Protein AF-A0AAF0UQX3-F1 (afdb_monomer_lite)

Radius of gyration: 45.37 Å; chains: 1; bounding box: 125×29×102 Å

InterPro domains:
  IPR020164 Cytochrome c oxidase assembly protein COX16 [PF14138] (19-105)

pLDDT: mean 70.06, std 11.04, range [41.03, 91.25]

Secondary structure (DSSP, 8-state):
----------GGGG-HIIIIIHHHHHHHHHHHHHHHHHHHHHHHHHHHHHHHHHHHHHHHHHHHHT--TTS-------HHHHHHHHHHHS-TT------PPPPPPP-

Foldseek 3Di:
DDDPPPCPPPVCPPDVCVVPVVVVVVCVVVVVVVVVVVVVVVVVVVVVVVVVVVVVVVVVVVVVVVPDPPPDDDDPDDPVNVVVVVVVVDPVPPPDPDPDDDPPDDD

Structure (mmCIF, N/CA/C/O backbone):
data_AF-A0AAF0UQX3-F1
#
_entry.id   AF-A0AAF0UQX3-F1
#
loop_
_atom_site.group_PDB
_atom_site.id
_atom_site.type_symbol
_atom_site.label_atom_id
_atom_site.label_alt_id
_atom_site.label_comp_id
_atom_site.label_asym_id
_atom_site.label_entity_id
_atom_site.label_seq_id
_atom_site.pdbx_PDB_ins_code
_atom_site.Cartn_x
_atom_site.Cartn_y
_atom_site.Cartn_z
_atom_site.occupancy
_atom_site.B_iso_or_equiv
_atom_site.auth_seq_id
_atom_site.auth_comp_id
_atom_site.auth_asym_id
_atom_site.auth_atom_id
_atom_site.pdbx_PDB_model_num
ATOM 1 N N . VAL A 1 1 ? 52.628 15.607 -19.357 1.00 41.03 1 VAL A N 1
ATOM 2 C CA . VAL A 1 1 ? 51.720 14.455 -19.147 1.00 41.03 1 VAL A CA 1
ATOM 3 C C . VAL A 1 1 ? 50.609 14.553 -20.181 1.00 41.03 1 VAL A C 1
ATOM 5 O O . VAL A 1 1 ? 49.746 15.410 -20.054 1.00 41.03 1 VAL A O 1
ATOM 8 N N . GLN A 1 2 ? 50.715 13.801 -21.279 1.00 41.81 2 GLN A N 1
ATOM 9 C CA . GLN A 1 2 ? 49.698 13.764 -22.334 1.00 41.81 2 GLN A CA 1
ATOM 10 C C . GLN A 1 2 ? 48.562 12.846 -21.872 1.00 41.81 2 GLN A C 1
ATOM 12 O O . GLN A 1 2 ? 48.760 11.642 -21.741 1.00 41.81 2 GLN A O 1
ATOM 17 N N . ASN A 1 3 ? 47.389 13.416 -21.596 1.00 49.44 3 ASN A N 1
ATOM 18 C CA . ASN A 1 3 ? 46.171 12.629 -21.428 1.00 49.44 3 ASN A CA 1
ATOM 19 C C . ASN A 1 3 ? 45.774 12.063 -22.799 1.00 49.44 3 ASN A C 1
ATOM 21 O O . ASN A 1 3 ? 45.638 12.853 -23.739 1.00 49.44 3 ASN A O 1
ATOM 25 N N . PRO A 1 4 ? 45.560 10.743 -22.950 1.00 52.88 4 PRO A N 1
ATOM 26 C CA . PRO A 1 4 ? 44.937 10.229 -24.154 1.00 52.88 4 PRO A CA 1
ATOM 27 C C . PRO A 1 4 ? 43.500 10.754 -24.158 1.00 52.88 4 PRO A C 1
ATOM 29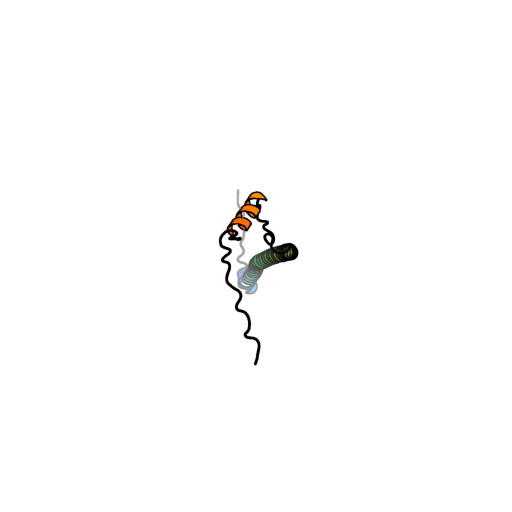 O O . PRO A 1 4 ? 42.675 10.331 -23.349 1.00 52.88 4 PRO A O 1
ATOM 32 N N . ALA A 1 5 ? 43.214 11.727 -25.025 1.00 54.25 5 ALA A N 1
ATOM 33 C CA . ALA A 1 5 ? 41.850 12.156 -25.291 1.00 54.25 5 ALA A CA 1
ATOM 34 C C . ALA A 1 5 ? 41.072 10.907 -25.709 1.00 54.25 5 ALA A C 1
ATOM 36 O O . ALA A 1 5 ? 41.339 10.321 -26.761 1.00 54.25 5 ALA A O 1
ATOM 37 N N . SER A 1 6 ? 40.189 10.447 -24.824 1.00 58.62 6 SER A N 1
ATOM 38 C CA . SER A 1 6 ? 39.408 9.241 -25.022 1.00 58.62 6 SER A CA 1
ATOM 39 C C . SER A 1 6 ? 38.659 9.382 -26.338 1.00 58.62 6 SER A C 1
ATOM 41 O O . SER A 1 6 ? 37.864 10.298 -26.553 1.0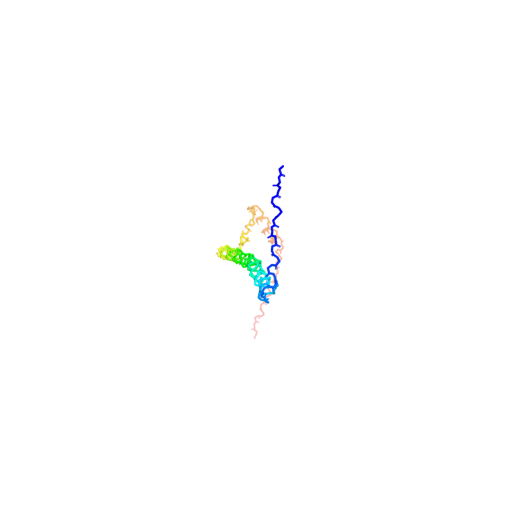0 58.62 6 SER A O 1
ATOM 43 N N . SER A 1 7 ? 38.973 8.488 -27.267 1.00 54.31 7 SER A N 1
ATOM 44 C CA . SER A 1 7 ? 38.306 8.382 -28.549 1.00 54.31 7 SER A CA 1
ATOM 45 C C . SER A 1 7 ? 36.888 7.879 -28.299 1.00 54.31 7 SER A C 1
ATOM 47 O O . SER A 1 7 ? 36.578 6.699 -28.461 1.00 54.31 7 SER A O 1
ATOM 49 N N . PHE A 1 8 ? 35.994 8.790 -27.905 1.00 58.31 8 PHE A N 1
ATOM 50 C CA . PHE A 1 8 ? 34.555 8.572 -27.966 1.00 58.31 8 PHE A CA 1
ATOM 51 C C . PHE A 1 8 ? 34.187 8.496 -29.448 1.00 58.31 8 PHE A C 1
ATOM 53 O O . PHE A 1 8 ? 33.747 9.450 -30.091 1.00 58.31 8 PHE A O 1
ATOM 60 N N . THR A 1 9 ? 34.480 7.341 -30.038 1.00 58.88 9 THR A N 1
ATOM 61 C CA . THR A 1 9 ? 34.083 7.012 -31.392 1.00 58.88 9 THR A CA 1
ATOM 62 C C . THR A 1 9 ? 32.570 7.136 -31.418 1.00 58.88 9 THR A C 1
ATOM 64 O O . THR A 1 9 ? 31.852 6.528 -30.627 1.00 58.88 9 THR A O 1
ATOM 67 N N . ARG A 1 10 ? 32.075 8.016 -32.290 1.00 62.81 10 ARG A N 1
ATOM 68 C CA . ARG A 1 10 ? 30.652 8.273 -32.510 1.00 62.81 10 ARG A CA 1
ATOM 69 C C . ARG A 1 10 ? 30.022 7.011 -33.117 1.00 62.81 10 ARG A C 1
ATOM 71 O O . ARG A 1 10 ? 29.733 6.963 -34.313 1.00 62.81 10 ARG A O 1
ATOM 78 N N . LEU A 1 11 ? 29.834 5.976 -32.295 1.00 59.84 11 LEU A N 1
ATOM 79 C CA . LEU A 1 11 ? 29.381 4.632 -32.670 1.00 59.84 11 LEU A CA 1
ATOM 80 C C . LEU A 1 11 ? 28.012 4.639 -33.351 1.00 59.84 11 LEU A C 1
ATOM 82 O O . LEU A 1 11 ? 27.661 3.706 -34.070 1.00 59.84 11 LEU A O 1
ATOM 86 N N . GLY A 1 12 ? 27.263 5.729 -33.183 1.00 61.78 12 GLY A N 1
ATOM 87 C CA . GLY A 1 12 ? 25.974 5.922 -33.813 1.00 61.78 12 GLY A CA 1
ATOM 88 C C . GLY A 1 12 ? 26.014 5.773 -35.333 1.00 61.78 12 GLY A C 1
ATOM 89 O O . GLY A 1 12 ? 25.068 5.249 -35.899 1.00 61.78 12 GLY A O 1
ATOM 90 N N . ARG A 1 13 ? 27.074 6.160 -36.059 1.00 67.00 13 ARG A N 1
ATOM 91 C CA . ARG A 1 13 ? 26.954 6.231 -37.530 1.00 67.00 13 ARG A CA 1
ATOM 92 C C . ARG A 1 13 ? 26.805 4.888 -38.267 1.00 67.00 13 ARG A C 1
ATOM 94 O O . ARG A 1 13 ? 26.247 4.920 -39.358 1.00 67.00 13 ARG A O 1
ATOM 101 N N . LYS A 1 14 ? 27.206 3.754 -37.677 1.00 69.94 14 LYS A N 1
ATOM 102 C CA . LYS A 1 14 ? 27.283 2.443 -38.359 1.00 69.94 14 LYS A CA 1
ATOM 103 C C . LYS A 1 14 ? 25.979 1.630 -38.416 1.00 69.94 14 LYS A C 1
ATOM 105 O O . LYS A 1 14 ? 25.849 0.803 -39.305 1.00 69.94 14 LYS A O 1
ATOM 110 N N . SER A 1 15 ? 25.029 1.826 -37.499 1.00 71.94 15 SER A N 1
ATOM 111 C CA . SER A 1 15 ? 23.776 1.049 -37.471 1.00 71.94 15 SER A CA 1
ATOM 112 C C . SER A 1 15 ? 22.685 1.776 -36.684 1.00 71.94 15 SER A C 1
ATOM 114 O O . SER A 1 15 ? 22.956 2.339 -35.620 1.00 71.94 15 SER A O 1
ATOM 116 N N . SER A 1 16 ? 21.443 1.738 -37.180 1.00 77.06 16 SER A N 1
ATOM 117 C CA . SER A 1 16 ? 20.265 2.304 -36.502 1.00 77.06 16 SER A CA 1
ATOM 118 C C . SER A 1 16 ? 20.051 1.713 -35.103 1.00 77.06 16 SER A C 1
ATOM 120 O O . SER A 1 16 ? 19.616 2.425 -34.197 1.00 77.06 16 SER A O 1
ATOM 122 N N . PHE A 1 17 ? 20.450 0.453 -34.886 1.00 81.75 17 PHE A N 1
ATOM 123 C CA . PHE A 1 17 ? 20.383 -0.201 -33.577 1.00 81.75 17 PHE A CA 1
ATOM 124 C C . PHE A 1 17 ? 21.324 0.445 -32.548 1.00 81.75 17 PHE A C 1
ATOM 126 O O . PHE A 1 17 ? 20.951 0.604 -31.392 1.00 81.75 17 PHE A O 1
ATOM 133 N N . MET A 1 18 ? 22.506 0.914 -32.956 1.00 81.25 18 MET A N 1
ATOM 134 C CA . MET A 1 18 ? 23.440 1.575 -32.032 1.00 81.25 18 MET A CA 1
ATOM 135 C C . MET A 1 18 ? 23.006 3.003 -31.672 1.00 81.25 18 MET A C 1
ATOM 137 O O . MET A 1 18 ? 23.345 3.487 -30.597 1.00 81.25 18 MET A O 1
ATOM 141 N N . ARG A 1 19 ? 22.265 3.692 -32.556 1.00 80.19 19 ARG A N 1
ATOM 142 C CA . ARG A 1 19 ? 21.761 5.057 -32.295 1.00 80.19 19 ARG A CA 1
ATOM 143 C C . ARG A 1 19 ? 20.542 5.073 -31.390 1.00 80.19 19 ARG A C 1
ATOM 145 O O . ARG A 1 19 ? 20.436 5.959 -30.554 1.00 80.19 19 ARG A O 1
ATOM 152 N N . TYR A 1 20 ? 19.619 4.144 -31.616 1.00 84.06 20 TYR A N 1
ATOM 153 C CA . TYR A 1 20 ? 18.294 4.188 -30.999 1.00 84.06 20 TYR A CA 1
ATOM 154 C C . TYR A 1 20 ? 17.990 2.937 -30.181 1.00 84.06 20 TYR A C 1
ATOM 156 O O . TYR A 1 20 ? 17.375 3.047 -29.129 1.00 84.06 20 TYR A O 1
ATOM 164 N N . GLY A 1 21 ? 18.469 1.767 -30.610 1.00 87.25 21 GLY A N 1
AT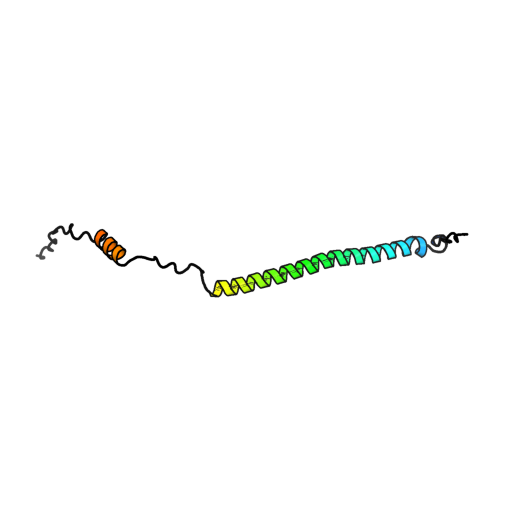OM 165 C CA . GLY A 1 21 ? 18.255 0.500 -29.910 1.00 87.25 21 GLY A CA 1
ATOM 166 C C . GLY A 1 21 ? 19.000 0.435 -28.581 1.00 87.25 21 GLY A C 1
ATOM 167 O O . GLY A 1 21 ? 18.381 0.226 -27.548 1.00 87.25 21 GLY A O 1
ATOM 168 N N . LEU A 1 22 ? 20.309 0.680 -28.577 1.00 87.50 22 LEU A N 1
ATOM 169 C CA . LEU A 1 22 ? 21.127 0.599 -27.362 1.00 87.50 22 LEU A CA 1
ATOM 170 C C . LEU A 1 22 ? 20.697 1.598 -26.274 1.00 87.50 22 LEU A C 1
ATOM 172 O O . LEU A 1 22 ? 20.518 1.168 -25.133 1.00 87.50 22 LEU A O 1
ATOM 176 N N . PRO A 1 23 ? 20.438 2.884 -26.595 1.00 87.56 23 PRO A N 1
ATOM 177 C CA . PRO A 1 23 ? 19.874 3.815 -25.624 1.00 87.56 23 PRO A CA 1
ATOM 178 C C . PRO A 1 23 ? 18.492 3.382 -25.124 1.00 87.56 23 PRO A C 1
ATOM 180 O O . PRO A 1 23 ? 18.282 3.370 -23.915 1.00 87.56 23 PRO A O 1
ATOM 183 N N . MET A 1 24 ? 17.583 2.939 -26.003 1.00 90.44 24 MET A N 1
ATOM 184 C CA . MET A 1 24 ? 16.255 2.468 -25.579 1.00 90.44 24 MET A CA 1
ATOM 185 C C . MET A 1 24 ? 16.319 1.230 -24.686 1.00 90.44 24 MET A C 1
ATOM 187 O O . MET A 1 24 ? 15.650 1.188 -23.657 1.00 90.44 24 MET A O 1
ATOM 191 N N . ILE A 1 25 ? 17.138 0.238 -25.035 1.00 89.25 25 ILE A N 1
ATOM 192 C CA . ILE A 1 25 ? 17.308 -0.987 -24.247 1.00 89.25 25 ILE A CA 1
ATOM 193 C C . ILE A 1 25 ? 17.929 -0.643 -22.893 1.00 89.25 25 ILE A C 1
ATOM 195 O O . ILE A 1 25 ? 17.433 -1.102 -21.869 1.00 89.25 25 ILE A O 1
ATOM 199 N N . SER A 1 26 ? 18.954 0.217 -22.864 1.00 90.94 26 SER A N 1
ATOM 200 C CA . SER A 1 26 ? 19.565 0.657 -21.605 1.00 90.94 26 SER A CA 1
ATOM 201 C C . SER A 1 26 ? 18.568 1.386 -20.699 1.00 90.94 26 SER A C 1
ATOM 203 O O . SER A 1 26 ? 18.476 1.054 -19.520 1.00 90.94 26 SER A O 1
ATOM 205 N N . LEU A 1 27 ? 17.764 2.302 -21.254 1.00 90.25 27 LEU A N 1
ATOM 206 C CA . LEU A 1 27 ? 16.736 3.039 -20.521 1.00 90.25 27 LEU A CA 1
ATOM 207 C C . LEU A 1 27 ? 15.636 2.105 -20.005 1.00 90.25 27 LEU A C 1
ATOM 209 O O . LEU A 1 27 ? 15.180 2.259 -18.878 1.00 90.25 27 LEU A O 1
ATOM 213 N N . THR A 1 28 ? 15.242 1.116 -20.807 1.00 90.31 28 THR A N 1
ATOM 214 C CA . THR A 1 28 ? 14.213 0.136 -20.441 1.00 90.31 28 THR A CA 1
ATOM 215 C C . THR A 1 28 ? 14.697 -0.782 -19.324 1.00 90.31 28 THR A C 1
ATOM 217 O O . THR A 1 28 ? 13.982 -0.982 -18.348 1.00 90.31 28 THR A O 1
ATOM 220 N N . VAL A 1 29 ? 15.921 -1.310 -19.416 1.00 91.25 29 VAL A N 1
ATOM 221 C CA . VAL A 1 29 ? 16.477 -2.200 -18.388 1.00 91.25 29 VAL A CA 1
ATOM 222 C C . VAL A 1 29 ? 16.692 -1.439 -17.076 1.00 91.25 29 VAL A C 1
ATOM 224 O O . VAL A 1 29 ? 16.179 -1.872 -16.046 1.00 91.25 29 VAL A O 1
ATOM 227 N N . LEU A 1 30 ? 17.343 -0.269 -17.099 1.00 89.69 30 LEU A N 1
ATOM 228 C CA . LEU A 1 30 ? 17.521 0.572 -15.903 1.00 89.69 30 LEU A CA 1
ATOM 229 C C . LEU A 1 30 ? 16.186 1.046 -15.321 1.00 89.69 30 LEU A C 1
ATOM 231 O O . LEU A 1 30 ? 15.992 0.989 -14.108 1.00 89.69 30 LEU A O 1
ATOM 235 N N . GLY A 1 31 ? 15.253 1.462 -16.179 1.00 88.25 31 GLY A N 1
ATOM 236 C CA . GLY A 1 31 ? 13.908 1.859 -15.779 1.00 88.25 31 GLY A CA 1
ATOM 237 C C . GLY A 1 31 ? 13.145 0.714 -15.115 1.00 88.25 31 GLY A C 1
ATOM 238 O O . GLY A 1 31 ? 12.573 0.906 -14.049 1.00 88.25 31 GLY A O 1
ATOM 239 N N . SER A 1 32 ? 13.191 -0.495 -15.683 1.00 85.69 32 SER A N 1
ATOM 240 C CA . SER A 1 32 ? 12.526 -1.677 -15.119 1.00 85.69 32 SER A CA 1
ATOM 241 C C . SER A 1 32 ? 13.130 -2.121 -13.785 1.00 85.69 32 SER A C 1
ATOM 243 O O . SER A 1 32 ? 12.381 -2.469 -12.879 1.00 85.69 32 SER A O 1
ATOM 245 N N . ILE A 1 33 ? 14.454 -2.039 -13.614 1.00 86.88 33 ILE A N 1
ATOM 246 C CA . ILE A 1 33 ? 15.121 -2.355 -12.342 1.00 86.88 33 ILE A CA 1
ATOM 247 C C . ILE A 1 33 ? 14.773 -1.303 -11.281 1.00 86.88 33 ILE A C 1
ATOM 249 O O . ILE A 1 33 ? 14.447 -1.664 -10.152 1.00 86.88 33 ILE A O 1
ATOM 253 N N . GLY A 1 34 ? 14.779 -0.015 -11.639 1.00 81.25 34 GLY A N 1
ATOM 254 C CA . GLY A 1 34 ? 14.382 1.068 -10.735 1.00 81.25 34 GLY A CA 1
ATOM 255 C C . GLY A 1 34 ? 12.917 0.965 -10.302 1.00 81.25 34 GLY A C 1
ATOM 256 O O . GLY A 1 34 ? 12.609 1.063 -9.116 1.00 81.25 34 GLY A O 1
ATOM 257 N N . LEU A 1 35 ? 12.013 0.681 -11.243 1.00 80.56 35 LEU A N 1
ATOM 258 C CA . LEU A 1 35 ? 10.598 0.439 -10.951 1.00 80.56 35 LEU A CA 1
ATOM 259 C C . LEU A 1 35 ? 10.388 -0.847 -10.146 1.00 80.56 35 LEU A C 1
ATOM 261 O O . LEU A 1 35 ? 9.562 -0.861 -9.239 1.00 80.56 35 LEU A O 1
ATOM 265 N N . SER A 1 36 ? 11.151 -1.907 -10.421 1.00 74.88 36 SER A N 1
ATOM 266 C CA . SER A 1 36 ? 11.106 -3.151 -9.649 1.00 74.88 36 SER A CA 1
ATOM 267 C C . SER A 1 36 ? 11.521 -2.926 -8.199 1.00 74.88 36 SER A C 1
ATOM 269 O O . SER A 1 36 ? 10.897 -3.498 -7.316 1.00 74.88 36 SER A O 1
ATOM 271 N N . GLN A 1 37 ? 12.525 -2.085 -7.930 1.00 72.19 37 GLN A N 1
ATOM 272 C CA . GLN A 1 37 ? 12.916 -1.749 -6.558 1.00 72.19 37 GLN A CA 1
ATOM 273 C C . GLN A 1 37 ? 11.871 -0.880 -5.847 1.00 72.19 37 GLN A C 1
ATOM 275 O O . GLN A 1 37 ? 11.618 -1.087 -4.665 1.00 72.19 37 GLN A O 1
ATOM 280 N N . LEU A 1 38 ? 11.205 0.039 -6.555 1.00 73.38 38 LEU A N 1
ATOM 281 C CA . LEU A 1 38 ? 10.100 0.823 -5.987 1.00 73.38 38 LEU A CA 1
ATOM 282 C C . LEU A 1 38 ? 8.873 -0.049 -5.677 1.00 73.38 38 LEU A C 1
ATOM 284 O O . LEU A 1 38 ? 8.279 0.064 -4.605 1.00 73.38 38 LEU A O 1
ATOM 288 N N . LEU A 1 39 ? 8.526 -0.965 -6.583 1.00 65.19 39 LEU A N 1
ATOM 289 C CA . LEU A 1 39 ? 7.460 -1.943 -6.366 1.00 65.19 39 LEU A CA 1
ATOM 290 C C . LEU A 1 39 ? 7.832 -2.943 -5.267 1.00 65.19 39 LEU A C 1
ATOM 292 O O . LEU A 1 39 ? 6.979 -3.301 -4.457 1.00 65.19 39 LEU A O 1
ATOM 296 N N . GLN A 1 40 ? 9.096 -3.351 -5.174 1.00 64.19 40 GLN A N 1
ATOM 297 C CA . GLN A 1 40 ? 9.569 -4.214 -4.097 1.00 64.19 40 GLN A CA 1
ATOM 298 C C . GLN A 1 40 ? 9.559 -3.499 -2.744 1.00 64.19 40 GLN A C 1
ATOM 300 O O . GLN A 1 40 ? 9.080 -4.083 -1.783 1.00 64.19 40 GLN A O 1
ATOM 305 N N . GLY A 1 41 ? 9.924 -2.215 -2.679 1.00 59.59 41 GLY A N 1
ATOM 306 C CA . GLY A 1 41 ? 9.747 -1.400 -1.476 1.00 59.59 41 GLY A CA 1
ATOM 307 C C . GLY A 1 41 ? 8.287 -1.362 -1.015 1.00 59.59 41 GLY A C 1
ATOM 308 O O . GLY A 1 41 ? 8.012 -1.549 0.165 1.00 59.59 41 GLY A O 1
ATOM 309 N N . SER A 1 42 ? 7.329 -1.230 -1.941 1.00 57.66 42 SER A N 1
ATOM 310 C CA . SER A 1 42 ? 5.901 -1.312 -1.593 1.00 57.66 42 SER A CA 1
ATOM 311 C C . SER A 1 42 ? 5.457 -2.713 -1.141 1.00 57.66 42 SER A C 1
ATOM 313 O O . SER A 1 42 ? 4.629 -2.830 -0.240 1.00 57.66 42 SER A O 1
ATOM 315 N N . LYS A 1 43 ? 6.032 -3.778 -1.714 1.00 56.72 43 LYS A N 1
ATOM 316 C CA . LYS A 1 43 ? 5.721 -5.174 -1.375 1.00 56.72 43 LYS A CA 1
ATOM 317 C C . LYS A 1 43 ? 6.318 -5.595 -0.028 1.00 56.72 43 LYS A C 1
ATOM 319 O O . LYS A 1 43 ? 5.655 -6.295 0.732 1.00 56.72 43 LYS A O 1
ATOM 324 N N . ASP A 1 44 ? 7.527 -5.139 0.281 1.00 56.66 44 ASP A N 1
ATOM 325 C CA . ASP A 1 44 ? 8.199 -5.393 1.556 1.00 56.66 44 ASP A CA 1
ATOM 326 C C . ASP A 1 44 ? 7.529 -4.598 2.692 1.00 56.66 44 ASP A C 1
ATOM 328 O O . ASP A 1 44 ? 7.321 -5.142 3.774 1.00 56.66 44 ASP A O 1
ATOM 332 N N . ILE A 1 45 ? 7.073 -3.361 2.435 1.00 57.72 45 ILE A N 1
ATOM 333 C CA . ILE A 1 45 ? 6.272 -2.571 3.392 1.00 57.72 45 ILE A CA 1
ATOM 334 C C . ILE A 1 45 ? 4.894 -3.204 3.633 1.00 57.72 45 ILE A C 1
ATOM 336 O O . ILE A 1 45 ? 4.438 -3.257 4.774 1.00 57.72 45 ILE A O 1
ATOM 340 N N . ALA A 1 46 ? 4.232 -3.706 2.585 1.00 60.12 46 ALA A N 1
ATOM 341 C CA . ALA A 1 46 ? 2.951 -4.397 2.727 1.00 60.12 46 ALA A CA 1
ATOM 342 C C . ALA A 1 46 ? 3.087 -5.674 3.571 1.00 60.12 46 ALA A C 1
ATOM 344 O O . ALA A 1 46 ? 2.283 -5.897 4.467 1.00 60.12 46 ALA A O 1
ATOM 345 N N . LYS A 1 47 ? 4.153 -6.455 3.357 1.00 62.44 47 LYS A N 1
ATOM 346 C CA . LYS A 1 47 ? 4.418 -7.669 4.135 1.00 62.44 47 LYS A CA 1
ATOM 347 C C . LYS A 1 47 ? 4.676 -7.378 5.619 1.00 62.44 47 LYS A C 1
ATOM 349 O O . LYS A 1 47 ? 4.104 -8.042 6.470 1.00 62.44 47 LYS A O 1
ATOM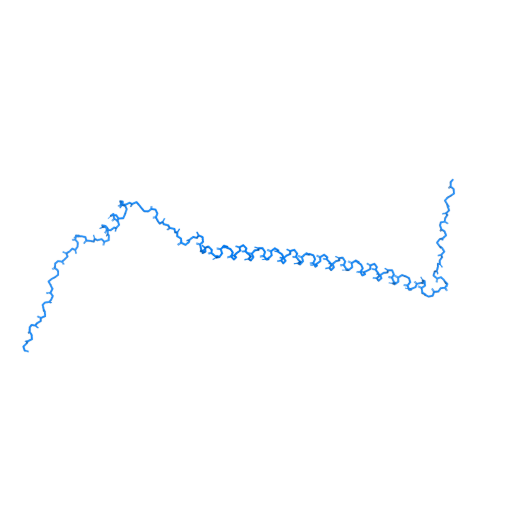 354 N N . VAL A 1 48 ? 5.485 -6.360 5.931 1.00 62.00 48 VAL A N 1
ATOM 355 C CA . VAL A 1 48 ? 5.759 -5.964 7.327 1.00 62.00 48 VAL A CA 1
ATOM 356 C C . VAL A 1 48 ? 4.487 -5.481 8.030 1.00 62.00 48 VAL A C 1
ATOM 358 O O . VAL A 1 48 ? 4.277 -5.779 9.203 1.00 62.00 48 VAL A O 1
ATOM 361 N N . LYS A 1 49 ? 3.613 -4.765 7.312 1.00 60.44 49 LYS A N 1
ATOM 362 C CA . LYS A 1 49 ? 2.314 -4.329 7.836 1.00 60.44 49 LYS A CA 1
ATOM 363 C C . LYS A 1 49 ? 1.377 -5.514 8.106 1.00 60.44 49 LYS A C 1
ATOM 365 O O . LYS A 1 49 ? 0.736 -5.530 9.152 1.00 60.44 49 LYS A O 1
ATOM 370 N N . ASP A 1 50 ? 1.321 -6.492 7.205 1.00 70.81 50 ASP A N 1
ATOM 371 C CA . ASP A 1 50 ? 0.502 -7.700 7.371 1.00 70.81 50 ASP A CA 1
ATOM 372 C C . ASP A 1 50 ? 0.977 -8.557 8.559 1.00 70.81 50 ASP A C 1
ATOM 374 O O . ASP A 1 50 ? 0.153 -9.007 9.356 1.00 70.81 50 ASP A O 1
ATOM 378 N N . ASP A 1 51 ? 2.295 -8.722 8.733 1.00 74.38 51 ASP A N 1
ATOM 379 C CA . ASP A 1 51 ? 2.879 -9.445 9.872 1.00 74.38 51 ASP A CA 1
ATOM 380 C C . ASP A 1 51 ? 2.536 -8.740 11.205 1.00 74.38 51 ASP A C 1
ATOM 382 O O . ASP A 1 51 ? 2.109 -9.377 12.170 1.00 74.38 51 ASP A O 1
ATOM 386 N N . GLN A 1 52 ? 2.615 -7.406 11.241 1.00 71.44 52 GLN A N 1
ATOM 387 C CA . GLN A 1 52 ? 2.255 -6.607 12.416 1.00 71.44 52 GLN A CA 1
ATOM 388 C C . GLN A 1 52 ? 0.750 -6.672 12.736 1.00 71.44 52 GLN A C 1
ATOM 390 O O . GLN A 1 52 ? 0.356 -6.742 13.903 1.00 71.44 52 GLN A O 1
ATOM 395 N N . GLU A 1 53 ? -0.117 -6.659 11.721 1.00 71.50 53 GLU A N 1
ATOM 396 C CA . GLU A 1 53 ? -1.561 -6.832 11.914 1.00 71.50 53 GLU A CA 1
ATOM 397 C C . GLU A 1 53 ? -1.897 -8.240 12.427 1.00 71.50 53 GLU A C 1
ATOM 399 O O . GLU A 1 53 ? -2.763 -8.383 13.296 1.00 71.50 53 GLU A O 1
ATOM 404 N N . TRP A 1 54 ? -1.178 -9.269 11.970 1.00 68.62 54 TRP A N 1
ATOM 405 C CA . TRP A 1 54 ? -1.325 -10.641 12.457 1.00 68.62 54 TRP A CA 1
ATOM 406 C C . TRP A 1 54 ? -0.966 -10.772 13.944 1.00 68.62 54 TRP A C 1
ATOM 408 O O . TRP A 1 54 ? -1.736 -11.350 14.718 1.00 68.62 54 TRP A O 1
ATOM 418 N N . GLU A 1 55 ? 0.137 -10.154 14.374 1.00 73.38 55 GLU A N 1
ATOM 419 C CA . GLU A 1 55 ? 0.551 -10.112 15.784 1.00 73.38 55 GLU A CA 1
ATOM 420 C C . GLU A 1 55 ? -0.482 -9.395 16.673 1.00 73.38 55 GLU A C 1
ATOM 422 O O . GLU A 1 55 ? -0.802 -9.842 17.780 1.00 73.38 55 GLU A O 1
ATOM 427 N N . ILE A 1 56 ? -1.078 -8.304 16.184 1.00 72.19 56 ILE A N 1
ATOM 428 C CA . ILE A 1 56 ? -2.131 -7.576 16.909 1.00 72.19 56 ILE A CA 1
ATOM 429 C C . ILE A 1 56 ? -3.405 -8.424 17.024 1.00 72.19 56 ILE A C 1
ATOM 431 O O . ILE A 1 56 ? -4.081 -8.399 18.053 1.00 72.19 56 ILE A O 1
ATOM 435 N N . ILE A 1 57 ? -3.750 -9.202 15.998 1.00 69.81 57 ILE A N 1
ATOM 436 C CA . ILE A 1 57 ? -4.915 -10.092 16.032 1.00 69.81 57 ILE A CA 1
ATOM 437 C C . ILE A 1 57 ? -4.687 -11.245 17.009 1.00 69.81 57 ILE A C 1
ATOM 439 O O . ILE A 1 57 ? -5.594 -11.574 17.776 1.00 69.81 57 ILE A O 1
ATOM 443 N N . GLU A 1 58 ? -3.496 -11.841 17.027 1.00 69.81 58 GLU A N 1
ATOM 444 C CA . GLU A 1 58 ? -3.156 -12.924 17.949 1.00 69.81 58 GLU A CA 1
ATOM 445 C C . GLU A 1 58 ? -3.155 -12.445 19.405 1.00 69.81 58 GLU A C 1
ATOM 447 O O . GLU A 1 58 ? -3.817 -13.044 20.258 1.00 69.81 58 GLU A O 1
ATOM 452 N N . THR A 1 59 ? -2.514 -11.307 19.681 1.00 73.12 59 THR A N 1
ATOM 453 C CA . THR A 1 59 ? -2.508 -10.686 21.014 1.00 73.12 59 THR A CA 1
ATOM 454 C C . THR A 1 59 ? -3.906 -10.256 21.444 1.00 73.12 59 THR A C 1
ATOM 456 O O . THR A 1 59 ? -4.320 -10.543 22.565 1.00 73.12 59 THR A O 1
ATOM 459 N N . ARG A 1 60 ? -4.704 -9.653 20.555 1.00 69.19 60 ARG A N 1
ATOM 460 C CA . ARG A 1 60 ? -6.099 -9.291 20.844 1.00 69.19 60 ARG A CA 1
ATOM 461 C C . ARG A 1 60 ? -6.978 -10.518 21.063 1.00 69.19 60 ARG A C 1
ATOM 463 O O . ARG A 1 60 ? -7.850 -10.476 21.925 1.00 69.19 60 ARG A O 1
ATOM 470 N N . LYS A 1 61 ? -6.760 -11.615 20.334 1.00 67.38 61 LYS A N 1
ATOM 471 C CA . LYS A 1 61 ? -7.457 -12.895 20.541 1.00 67.38 61 LYS A CA 1
ATOM 472 C C . LYS A 1 61 ? -7.067 -13.525 21.878 1.00 67.38 61 LYS A C 1
ATOM 474 O O . LYS A 1 61 ? -7.945 -14.037 22.570 1.00 67.38 61 LYS A O 1
ATOM 479 N N . ALA A 1 62 ? -5.795 -13.440 22.267 1.00 63.16 62 ALA A N 1
ATOM 480 C CA . ALA A 1 62 ? -5.319 -13.871 23.578 1.00 63.16 62 ALA A CA 1
ATOM 481 C C . ALA A 1 62 ? -5.950 -13.029 24.698 1.00 63.16 62 ALA A C 1
ATOM 483 O O . ALA A 1 62 ? -6.548 -13.594 25.607 1.00 63.16 62 ALA A O 1
ATOM 484 N N . LEU A 1 63 ? -5.929 -11.698 24.581 1.00 62.28 63 LEU A N 1
ATOM 485 C CA . LEU A 1 63 ? -6.551 -10.771 25.534 1.00 62.28 63 LEU A CA 1
ATOM 486 C C . LEU A 1 63 ? -8.077 -10.940 25.601 1.00 62.28 63 LEU A C 1
ATOM 488 O O . LEU A 1 63 ? -8.653 -10.935 26.683 1.00 62.28 63 LEU A O 1
ATOM 492 N N . SER A 1 64 ? -8.740 -11.169 24.464 1.00 61.09 64 SER A N 1
ATOM 493 C CA . SER A 1 64 ? -10.185 -11.419 24.402 1.00 61.09 64 SER A CA 1
ATOM 494 C C . SER A 1 64 ? -10.582 -12.727 25.085 1.00 61.09 64 SER A C 1
ATOM 496 O O . SER A 1 64 ? -11.712 -12.836 25.558 1.00 61.09 64 SER A O 1
ATOM 498 N N . ARG A 1 65 ? -9.684 -13.719 25.147 1.00 64.81 65 ARG A N 1
ATOM 499 C CA . ARG A 1 65 ? -9.930 -14.993 25.838 1.00 64.81 65 ARG A CA 1
ATOM 500 C C . ARG A 1 65 ? -9.914 -14.850 27.363 1.00 64.81 65 ARG A C 1
ATOM 502 O O . ARG A 1 65 ? -10.472 -15.703 28.042 1.00 64.81 65 ARG A O 1
ATOM 509 N N . PHE A 1 66 ? -9.334 -13.766 27.882 1.00 63.34 66 PHE A N 1
ATOM 510 C CA . PHE A 1 66 ? -9.318 -13.427 29.307 1.00 63.34 66 PHE A CA 1
ATOM 511 C C . PHE A 1 66 ? -10.511 -12.565 29.759 1.00 63.34 66 PHE A C 1
ATOM 513 O O . PHE A 1 66 ? -10.601 -12.228 30.936 1.00 63.34 66 PHE A O 1
ATOM 520 N N . GLY A 1 67 ? -11.465 -12.259 28.871 1.00 63.22 67 GLY A N 1
ATOM 521 C CA . GLY A 1 67 ? -12.614 -11.416 29.211 1.00 63.22 67 GLY A CA 1
ATOM 522 C C . GLY A 1 67 ? -12.220 -9.961 29.520 1.00 63.22 67 GLY A C 1
ATOM 523 O O . GLY A 1 67 ? -11.045 -9.597 29.448 1.00 63.22 67 GLY A O 1
ATOM 524 N N . PRO A 1 68 ? -13.191 -9.077 29.815 1.00 63.12 68 PRO A N 1
ATOM 525 C CA . PRO A 1 68 ? -12.907 -7.679 30.117 1.00 63.12 68 PRO A CA 1
ATOM 526 C C . PRO A 1 68 ? -11.967 -7.586 31.323 1.00 63.12 68 PRO A C 1
ATOM 528 O O . PRO A 1 68 ? -12.317 -8.037 32.412 1.00 63.12 68 PRO A O 1
ATOM 531 N N . ILE A 1 69 ? -10.809 -6.942 31.144 1.00 57.53 69 ILE A N 1
ATOM 532 C CA . ILE A 1 69 ? -9.778 -6.756 32.188 1.00 57.53 69 ILE A CA 1
ATOM 533 C C . ILE A 1 69 ? -10.354 -6.058 33.443 1.00 57.53 69 ILE A C 1
ATOM 535 O O . ILE A 1 69 ? -9.813 -6.193 34.533 1.00 57.53 69 ILE A O 1
ATOM 539 N N . ASN A 1 70 ? -11.510 -5.395 33.308 1.00 58.38 70 ASN A N 1
ATOM 540 C CA . ASN A 1 70 ? -12.213 -4.677 34.372 1.00 58.38 70 ASN A CA 1
ATOM 541 C C . ASN A 1 70 ? -13.598 -5.270 34.721 1.00 58.38 70 ASN A C 1
ATOM 543 O O . ASN A 1 70 ? -14.468 -4.537 35.184 1.00 58.38 70 ASN A O 1
ATOM 547 N N . ALA A 1 71 ? -13.858 -6.560 34.473 1.00 61.47 71 ALA A N 1
ATOM 548 C CA . ALA A 1 71 ? -15.172 -7.163 34.756 1.00 61.47 71 ALA A CA 1
ATOM 549 C C . ALA A 1 71 ? -15.494 -7.276 36.259 1.00 61.47 71 ALA A C 1
ATOM 551 O O . ALA A 1 71 ? -16.662 -7.369 36.632 1.00 61.47 71 ALA A O 1
ATOM 552 N N . TYR A 1 72 ? -14.477 -7.259 37.123 1.00 54.28 72 TYR A N 1
ATOM 553 C CA . TYR A 1 72 ? -14.649 -7.358 38.566 1.00 54.28 72 TYR A CA 1
ATOM 554 C C . TYR A 1 72 ? -13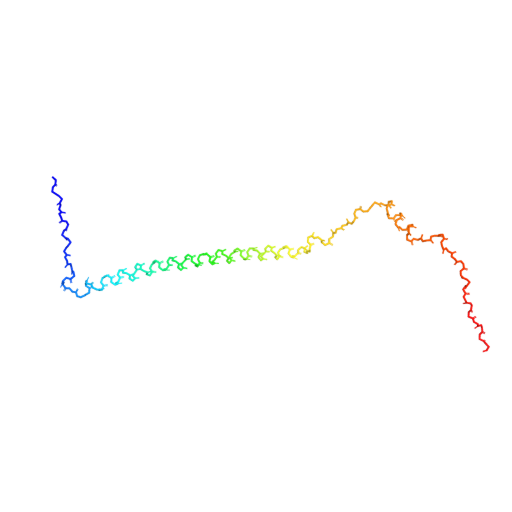.914 -6.216 39.262 1.00 54.28 72 TYR A C 1
ATOM 556 O O . TYR A 1 72 ? -12.692 -6.231 39.392 1.00 54.28 72 TYR A O 1
ATOM 564 N N . ASN A 1 73 ? -14.680 -5.219 39.700 1.00 66.06 73 ASN A N 1
ATOM 565 C CA . ASN A 1 73 ? -14.195 -4.140 40.548 1.00 66.06 73 ASN A CA 1
ATOM 566 C C . ASN A 1 73 ? -14.896 -4.266 41.910 1.00 66.06 73 ASN A C 1
ATOM 568 O O . ASN A 1 73 ? -15.990 -3.719 42.079 1.00 66.06 73 ASN A O 1
ATOM 572 N N . PRO A 1 74 ? -14.348 -5.057 42.851 1.00 66.69 74 PRO A N 1
ATOM 573 C CA . PRO A 1 74 ? -14.961 -5.212 44.160 1.00 66.69 74 PRO A CA 1
ATOM 574 C C . PRO A 1 74 ? -14.940 -3.856 44.861 1.00 66.69 74 PRO A C 1
ATOM 576 O O . PRO A 1 74 ? -13.873 -3.268 45.061 1.00 66.69 74 PRO A O 1
ATOM 579 N N . GLN A 1 75 ? -16.116 -3.343 45.224 1.00 70.62 75 GLN A N 1
ATOM 580 C CA . GLN A 1 75 ? -16.186 -2.181 46.100 1.00 70.62 75 GLN A CA 1
ATOM 581 C C . GLN A 1 75 ? -15.516 -2.574 47.420 1.00 70.62 75 GLN A C 1
ATOM 583 O O . GLN A 1 75 ? -15.916 -3.543 48.062 1.00 70.62 75 GLN A O 1
ATOM 588 N N . LYS A 1 76 ? -14.448 -1.864 47.793 1.00 67.88 76 LYS A N 1
ATOM 589 C CA . LYS A 1 76 ? -13.752 -2.044 49.072 1.00 67.88 76 LYS A CA 1
ATOM 590 C C . LYS A 1 76 ? -14.610 -1.429 50.181 1.00 67.88 76 LYS A C 1
ATOM 592 O O . LYS A 1 76 ? -14.270 -0.368 50.684 1.00 67.88 76 LYS A O 1
ATOM 597 N N . MET A 1 77 ? -15.746 -2.044 50.486 1.00 64.06 77 MET A N 1
ATOM 598 C CA . MET A 1 77 ? -16.651 -1.569 51.531 1.00 64.06 77 MET A CA 1
ATOM 599 C C . MET A 1 77 ? -16.255 -2.210 52.858 1.00 64.06 77 MET A C 1
ATOM 601 O O . MET A 1 77 ? -15.959 -3.405 52.918 1.00 64.06 77 MET A O 1
ATOM 605 N N . ASN A 1 78 ? -16.193 -1.405 53.913 1.00 78.06 78 ASN A N 1
ATOM 606 C CA . ASN A 1 78 ? -15.871 -1.876 55.255 1.00 78.06 78 ASN A CA 1
ATOM 607 C C . ASN A 1 78 ? -17.158 -2.377 55.940 1.00 78.06 78 ASN A C 1
ATOM 609 O O . ASN A 1 78 ? -18.230 -1.821 55.707 1.00 78.06 78 ASN A O 1
ATOM 613 N N . LEU A 1 79 ? -17.074 -3.398 56.798 1.00 75.12 79 LEU A N 1
ATOM 614 C CA . LEU A 1 79 ? -18.247 -4.027 57.445 1.00 75.12 79 LEU A CA 1
ATOM 615 C C . LEU A 1 79 ? -19.163 -3.013 58.161 1.00 75.12 79 LEU A C 1
ATOM 617 O O . LEU A 1 79 ? -20.383 -3.156 58.170 1.00 75.12 79 LEU A O 1
ATOM 621 N N . GLU A 1 80 ? -18.578 -1.960 58.729 1.00 77.56 80 GLU A N 1
ATOM 622 C CA . GLU A 1 80 ? -19.301 -0.883 59.414 1.00 77.56 80 GLU A CA 1
ATOM 623 C C . GLU A 1 80 ? -20.167 -0.039 58.463 1.00 77.56 80 GLU A C 1
ATOM 625 O O . GLU A 1 80 ? -21.257 0.401 58.834 1.00 77.56 80 GLU A O 1
ATOM 630 N N . GLU A 1 81 ? -19.717 0.162 57.222 1.00 78.94 81 GLU A N 1
ATOM 631 C CA . GLU A 1 81 ? -20.455 0.923 56.211 1.00 78.94 81 GLU A CA 1
ATOM 632 C C . GLU A 1 81 ? -21.665 0.139 55.693 1.00 78.94 81 GLU A C 1
ATOM 634 O O . GLU A 1 81 ? -22.713 0.738 55.451 1.00 78.94 81 GLU A O 1
ATOM 639 N N . GLU A 1 82 ? -21.573 -1.193 55.593 1.00 75.31 82 GLU A N 1
ATOM 640 C CA . GLU A 1 82 ? -22.718 -2.046 55.244 1.00 75.31 82 GLU A CA 1
ATOM 641 C C . GLU A 1 82 ? -23.791 -2.033 56.331 1.00 75.31 82 GLU A C 1
ATOM 643 O O . GLU A 1 82 ? -24.972 -1.866 56.025 1.00 75.31 82 GLU A O 1
ATOM 648 N N . VAL A 1 83 ? -23.398 -2.155 57.604 1.00 80.25 83 VAL A N 1
ATOM 649 C CA . VAL A 1 83 ? -24.346 -2.102 58.727 1.00 80.25 83 VAL A CA 1
ATOM 650 C C . VAL A 1 83 ? -25.062 -0.756 58.750 1.00 80.25 83 VAL A C 1
ATOM 652 O O . VAL A 1 83 ? -26.285 -0.714 58.881 1.00 80.25 83 VAL A O 1
ATOM 655 N N . LYS A 1 84 ? -24.329 0.341 58.535 1.00 82.19 84 LYS A N 1
ATOM 656 C CA . LYS A 1 84 ? -24.909 1.684 58.476 1.00 82.19 84 LYS A CA 1
ATOM 657 C C . LYS A 1 84 ? -25.839 1.869 57.272 1.00 82.19 84 LYS A C 1
ATOM 659 O O . LYS A 1 84 ? -26.932 2.396 57.442 1.00 82.19 84 LYS A O 1
ATOM 664 N N . ALA A 1 85 ? -25.455 1.401 56.084 1.00 80.81 85 ALA A N 1
ATOM 665 C CA . ALA A 1 85 ? -26.282 1.494 54.878 1.00 80.81 85 ALA A CA 1
ATOM 666 C C . ALA A 1 85 ? -27.547 0.622 54.957 1.00 80.81 85 ALA A C 1
ATOM 668 O O . ALA A 1 85 ? -28.604 1.002 54.453 1.00 80.81 85 ALA A O 1
ATOM 669 N N . LEU A 1 86 ? -27.460 -0.550 55.591 1.00 77.88 86 LEU A N 1
ATOM 670 C CA . LEU A 1 86 ? -28.621 -1.393 55.875 1.00 77.88 86 LEU A CA 1
ATOM 671 C C . LEU A 1 86 ? -29.532 -0.735 56.911 1.00 77.88 86 LEU A C 1
ATOM 673 O O . LEU A 1 86 ? -30.744 -0.721 56.727 1.00 77.88 86 LEU A O 1
ATOM 677 N N . GLN A 1 87 ? -28.963 -0.138 57.955 1.00 75.81 87 GLN A N 1
ATOM 678 C CA . GLN A 1 87 ? -29.718 0.581 58.977 1.00 75.81 87 GLN A CA 1
ATOM 679 C C . GLN A 1 87 ? -30.388 1.854 58.437 1.00 75.81 87 GLN A C 1
ATOM 681 O O . GLN A 1 87 ? -31.473 2.197 58.887 1.00 75.81 87 GLN A O 1
ATOM 686 N N . GLU A 1 88 ? -29.789 2.527 57.452 1.00 78.81 88 GLU A N 1
ATOM 687 C CA . GLU A 1 88 ? -30.393 3.669 56.751 1.00 78.81 88 GLU A CA 1
ATOM 688 C C . GLU A 1 88 ? -31.548 3.237 55.833 1.00 78.81 88 GLU A C 1
ATOM 690 O O . GLU A 1 88 ? -32.564 3.919 55.747 1.00 78.81 88 GLU A O 1
ATOM 695 N N . LYS A 1 89 ? -31.427 2.076 55.175 1.00 74.38 89 LYS A N 1
ATOM 696 C CA . LYS A 1 89 ? -32.491 1.519 54.320 1.00 74.38 89 LYS A CA 1
ATOM 697 C C . LYS A 1 89 ? -33.654 0.926 55.111 1.00 74.38 89 LYS A C 1
ATOM 699 O O . LYS A 1 89 ? -34.785 0.921 54.626 1.00 74.38 89 LYS A O 1
ATOM 704 N N . VAL A 1 90 ? -33.392 0.381 56.296 1.00 74.00 90 VAL A N 1
ATOM 705 C CA . VAL A 1 90 ? -34.428 -0.172 57.167 1.00 74.00 90 VAL A CA 1
ATOM 706 C C . VAL A 1 90 ? -34.926 0.946 58.076 1.00 74.00 90 VAL A C 1
ATOM 708 O O . VAL A 1 90 ? -34.328 1.250 59.102 1.00 74.00 90 VAL A O 1
ATOM 711 N N . HIS A 1 91 ? -36.068 1.536 57.732 1.00 65.69 91 HIS A N 1
ATOM 712 C CA . HIS A 1 91 ? -36.791 2.450 58.615 1.00 65.69 91 HIS A CA 1
ATOM 713 C C . HIS A 1 91 ? -37.404 1.675 59.797 1.00 65.69 91 HIS A C 1
ATOM 715 O O . HIS A 1 91 ? -38.605 1.420 59.843 1.00 65.69 91 HIS A O 1
ATOM 721 N N . ILE A 1 92 ? -36.570 1.274 60.766 1.00 67.06 92 ILE A N 1
ATOM 722 C CA . ILE A 1 92 ? -36.979 0.514 61.966 1.00 67.06 92 ILE A CA 1
ATOM 723 C C . ILE A 1 92 ? -38.015 1.301 62.792 1.00 67.06 92 ILE A C 1
ATOM 725 O O . ILE A 1 92 ? -38.848 0.710 63.476 1.00 67.06 92 ILE A O 1
ATOM 729 N N . ASN A 1 93 ? -37.999 2.632 62.688 1.00 68.62 93 ASN A N 1
ATOM 730 C CA . ASN A 1 93 ? -38.847 3.528 63.471 1.00 68.62 93 ASN A CA 1
ATOM 731 C C . ASN A 1 93 ? -40.179 3.904 62.790 1.00 68.62 93 ASN A C 1
ATOM 733 O O . ASN A 1 93 ? -41.050 4.431 63.474 1.00 68.62 93 ASN A O 1
ATOM 737 N N . ASP A 1 94 ? -40.375 3.598 61.500 1.00 67.38 94 ASP A N 1
ATOM 738 C CA . ASP A 1 94 ? -41.615 3.915 60.760 1.00 67.38 94 ASP A CA 1
ATOM 739 C C . ASP A 1 94 ? -42.568 2.709 60.671 1.00 67.38 94 ASP A C 1
ATOM 741 O O . ASP A 1 94 ? -43.293 2.522 59.689 1.00 67.38 94 ASP A O 1
ATOM 745 N N . TYR A 1 95 ? -42.586 1.851 61.695 1.00 63.62 95 TYR A N 1
ATOM 746 C CA . TYR A 1 95 ? -43.583 0.785 61.774 1.00 63.62 95 TYR A CA 1
ATOM 747 C C . TYR A 1 95 ? -44.945 1.362 62.192 1.00 63.62 95 TYR A C 1
ATOM 749 O O . TYR A 1 95 ? -45.329 1.350 63.363 1.00 63.62 95 TYR A O 1
ATOM 757 N N . GLU A 1 96 ? -45.702 1.877 61.222 1.00 65.31 96 GLU A N 1
ATOM 758 C CA . GLU A 1 96 ? -47.115 2.203 61.417 1.00 65.31 96 GLU A CA 1
ATOM 759 C C . GLU A 1 96 ? -47.930 0.909 61.551 1.00 65.31 96 GLU A C 1
ATOM 761 O O . GLU A 1 96 ? -48.041 0.123 60.606 1.00 65.31 96 GLU A O 1
ATOM 766 N N . TYR A 1 97 ? -48.571 0.707 62.706 1.00 63.53 97 TYR A N 1
ATOM 767 C CA . TYR A 1 97 ? -49.580 -0.339 62.896 1.00 63.53 97 TYR A CA 1
ATOM 768 C C . TYR A 1 97 ? -50.817 -0.049 62.024 1.00 63.53 97 TYR A C 1
ATOM 770 O O . TYR A 1 97 ? -51.834 0.477 62.480 1.00 63.53 97 TYR A O 1
ATOM 778 N N . LYS A 1 98 ? -50.751 -0.400 60.737 1.00 70.19 98 LYS A N 1
ATOM 779 C CA . LYS A 1 98 ? -51.907 -0.361 59.838 1.00 70.19 98 LYS A CA 1
ATOM 780 C C . LYS A 1 98 ? -52.787 -1.565 60.135 1.00 70.19 98 LYS A C 1
ATOM 782 O O . LYS A 1 98 ? -52.381 -2.713 59.970 1.00 70.19 98 LYS A O 1
ATOM 787 N N . LYS A 1 99 ? -54.008 -1.303 60.605 1.00 73.94 99 LYS A N 1
ATOM 788 C CA . LYS A 1 99 ? -55.011 -2.340 60.864 1.00 73.94 99 LYS A CA 1
ATOM 789 C C . LYS A 1 99 ? -55.261 -3.109 59.564 1.00 73.94 99 LYS A C 1
ATOM 791 O O . LYS A 1 99 ? -55.766 -2.533 58.603 1.00 73.94 99 LYS A O 1
ATOM 796 N N . ILE A 1 100 ? -54.896 -4.392 59.539 1.00 74.62 100 ILE A N 1
ATOM 797 C CA . ILE A 1 100 ? -55.094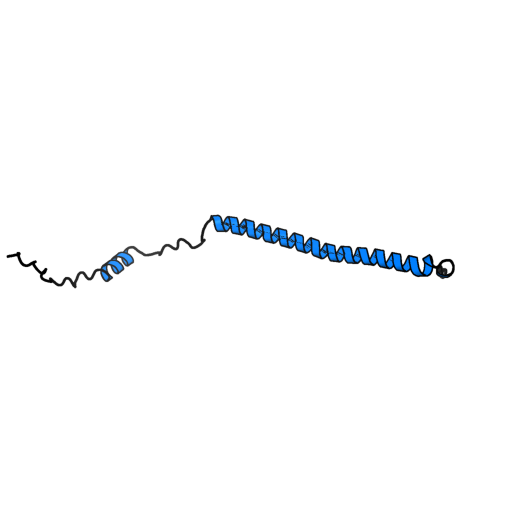 -5.252 58.367 1.00 74.62 100 ILE A CA 1
ATOM 798 C C . ILE A 1 100 ? -56.600 -5.286 58.060 1.00 74.62 100 ILE A C 1
ATOM 800 O O . ILE A 1 100 ? -57.387 -5.600 58.965 1.00 74.62 100 ILE A O 1
ATOM 804 N N . PRO A 1 101 ? -57.033 -4.938 56.834 1.00 74.88 101 PRO A N 1
ATOM 805 C CA . PRO A 1 101 ? -58.438 -5.012 56.468 1.00 74.88 101 PRO A CA 1
ATOM 806 C C . PRO A 1 101 ? -58.885 -6.473 56.539 1.00 74.88 101 PRO A C 1
ATOM 808 O O . PRO A 1 101 ? -58.368 -7.333 55.828 1.00 74.88 101 PRO A O 1
ATOM 811 N N . LYS A 1 102 ? -59.825 -6.762 57.442 1.00 79.50 102 LYS A N 1
ATOM 812 C CA . LYS A 1 102 ? -60.420 -8.094 57.548 1.00 79.50 102 LYS A CA 1
ATOM 813 C C . LYS A 1 102 ? -61.373 -8.296 56.365 1.00 79.50 102 LYS A C 1
ATOM 815 O O . LYS A 1 102 ? -62.192 -7.403 56.122 1.00 79.50 102 LYS A O 1
ATOM 820 N N . PRO A 1 103 ? -61.291 -9.421 55.635 1.00 77.19 103 PRO A N 1
ATOM 821 C CA . PRO A 1 103 ? -62.307 -9.753 54.646 1.00 77.19 103 PRO A CA 1
ATOM 822 C C . PRO A 1 103 ? -63.664 -9.866 55.352 1.00 77.19 103 PRO A C 1
ATOM 824 O O . PRO A 1 103 ? -63.740 -10.385 56.466 1.00 77.19 103 PRO A O 1
ATOM 827 N N . LYS A 1 104 ? -64.724 -9.325 54.739 1.00 71.88 104 LYS A N 1
ATOM 828 C CA . LYS A 1 104 ? -66.088 -9.519 55.244 1.00 71.88 104 LYS A CA 1
ATOM 829 C C . LYS A 1 104 ? -66.408 -11.006 55.117 1.00 71.88 104 LYS A C 1
ATOM 831 O O . LYS A 1 104 ? -66.265 -11.552 54.024 1.00 71.88 104 LYS A O 1
ATOM 836 N N . GLU A 1 105 ? -66.782 -11.644 56.222 1.00 70.25 105 GLU A N 1
ATOM 837 C CA . GLU A 1 105 ? -67.336 -12.997 56.182 1.00 70.25 105 GLU A CA 1
ATOM 838 C C . GLU A 1 105 ? -68.578 -12.959 55.284 1.00 70.25 105 GLU A C 1
ATOM 840 O O . GLU A 1 105 ? -69.443 -12.096 55.440 1.00 70.25 105 GLU A O 1
ATOM 845 N N . SER A 1 106 ? -68.564 -13.803 54.256 1.00 57.25 106 SER A N 1
ATOM 846 C CA . SER A 1 106 ? -69.609 -13.927 53.246 1.00 57.25 106 SER A CA 1
ATOM 847 C C . SER A 1 106 ? -70.905 -14.421 53.881 1.00 57.25 106 SER A C 1
ATOM 849 O O . SER A 1 106 ? -70.901 -15.491 54.493 1.00 57.25 106 SER A O 1
ATOM 851 N N . GLU A 1 107 ? -71.972 -13.644 53.709 1.00 49.06 107 GLU A N 1
ATOM 852 C CA . GLU A 1 107 ? -73.365 -14.083 53.863 1.00 49.06 107 GLU A CA 1
ATOM 853 C C . GLU A 1 107 ? -73.752 -15.041 52.725 1.00 49.06 107 GLU A C 1
ATOM 855 O O . GLU A 1 107 ? -73.300 -14.797 51.576 1.00 49.06 107 GLU A O 1
#

Organism: Solanum verrucosum (NCBI:txid315347)

Sequence (107 aa):
VQNPASSFTRLGRKSSFMRYGLPMISLTVLGSIGLSQLLQGSKDIAKVKDDQEWEIIETRKALSRFGPINAYNPQKMNLEEEVKALQEKVHINDYEYKKIPKPKESE